Protein AF-A0A8X7U4G4-F1 (afdb_monomer_lite)

pLDDT: mean 79.28, std 16.41, range [31.61, 97.12]

Sequence (121 aa):
MAKFPLGICLMFMITTSTIYEVQGHFLLDHYMKKIPKISSEFEPFAFKGILSFIDHLEGLCPLKVEYKEFFTKLKDFMAFINSASGSSAEFHTQLKTKSEELFKAITKMGGTAGASVNSYE

Foldseek 3Di:
DDPPPVVVVVVVVVVVQVVVVVVVNDDVVVVVVLADPDPVVHLVSVLVVVLVVLVVVLVVDPPDPLSVQLSVLVNVLSVLVSPDDDDDPVSVVVNVVSVVSNVVSCVVVVPDPDPDPDDDD

Secondary structure (DSSP, 8-state):
-----HHHHHHHHHHHHHHHHHTTS--HHHHHHHS-SSHHHHHHHHHHHHHHHHHHHHHHS-S-HHHHHHHHHHHHHHHHHHH--S--HHHHHHHHHHHHHHHHHHHHTT-----------

Structure (mmCIF, N/CA/C/O backbone):
data_AF-A0A8X7U4G4-F1
#
_entry.id   AF-A0A8X7U4G4-F1
#
loop_
_atom_site.group_PDB
_atom_site.id
_atom_site.type_symbol
_atom_site.label_atom_id
_atom_site.label_alt_id
_atom_site.label_comp_id
_atom_site.label_asym_id
_atom_site.label_entity_id
_atom_site.label_seq_id
_atom_site.pdbx_PDB_ins_code
_atom_site.Cartn_x
_atom_site.Cartn_y
_atom_site.Cartn_z
_atom_site.occupancy
_atom_site.B_iso_or_equiv
_atom_site.auth_seq_id
_atom_site.auth_comp_id
_atom_site.auth_asym_id
_atom_site.auth_atom_id
_atom_site.pdbx_PDB_model_num
ATOM 1 N N . MET A 1 1 ? 45.049 8.776 -0.839 1.00 45.16 1 MET A N 1
ATOM 2 C CA . MET A 1 1 ? 43.681 8.251 -1.044 1.00 45.16 1 MET A CA 1
ATOM 3 C C . MET A 1 1 ? 43.696 7.376 -2.285 1.00 45.16 1 MET A C 1
ATOM 5 O O . MET A 1 1 ? 43.873 7.900 -3.379 1.00 45.16 1 MET A O 1
ATOM 9 N N . ALA A 1 2 ? 43.650 6.054 -2.110 1.00 53.94 2 ALA A N 1
ATOM 10 C CA . ALA A 1 2 ? 43.709 5.108 -3.217 1.00 53.94 2 ALA A CA 1
ATOM 11 C C . ALA A 1 2 ? 42.458 5.270 -4.090 1.00 53.94 2 ALA A C 1
ATOM 13 O O . ALA A 1 2 ? 41.346 4.962 -3.668 1.00 53.94 2 ALA A O 1
ATOM 14 N N . LYS A 1 3 ? 42.645 5.792 -5.303 1.00 59.19 3 LYS A N 1
ATOM 15 C CA . LYS A 1 3 ? 41.633 5.770 -6.357 1.00 59.19 3 LYS A CA 1
ATOM 16 C C . LYS A 1 3 ? 41.632 4.357 -6.924 1.00 59.19 3 LYS A C 1
ATOM 18 O O . LYS A 1 3 ? 42.232 4.119 -7.967 1.00 59.19 3 LYS A O 1
ATOM 23 N N . PHE A 1 4 ? 41.051 3.402 -6.200 1.00 64.81 4 PHE A N 1
ATOM 24 C CA . PHE A 1 4 ? 40.758 2.114 -6.815 1.00 64.81 4 PHE A CA 1
ATOM 25 C C . PHE A 1 4 ? 39.885 2.411 -8.036 1.00 64.81 4 PHE A C 1
ATOM 27 O O . PHE A 1 4 ? 38.855 3.077 -7.885 1.00 64.81 4 PHE A O 1
ATOM 34 N N . PRO A 1 5 ? 40.312 2.039 -9.254 1.00 74.88 5 PRO A N 1
ATOM 35 C CA . PRO A 1 5 ? 39.517 2.315 -10.431 1.00 74.88 5 PRO A CA 1
ATOM 36 C C . PRO A 1 5 ? 38.192 1.584 -10.242 1.00 74.88 5 PRO A C 1
ATOM 38 O O . PRO A 1 5 ? 38.177 0.380 -9.996 1.00 74.88 5 PRO A O 1
ATOM 41 N N . LEU A 1 6 ? 37.086 2.323 -10.334 1.00 72.62 6 LEU A N 1
ATOM 42 C CA . LEU A 1 6 ? 35.712 1.819 -10.233 1.00 72.62 6 LEU A CA 1
ATOM 43 C C . LEU A 1 6 ? 35.524 0.506 -11.017 1.00 72.62 6 LEU A C 1
ATOM 45 O O . LEU A 1 6 ? 34.835 -0.399 -10.558 1.00 72.62 6 LEU A O 1
ATOM 49 N N . GLY A 1 7 ? 36.229 0.370 -12.146 1.00 74.50 7 GLY A N 1
ATOM 50 C CA . GLY A 1 7 ? 36.288 -0.848 -12.949 1.00 74.50 7 GLY A CA 1
ATOM 51 C C . GLY A 1 7 ? 36.730 -2.108 -12.194 1.00 74.50 7 GLY A C 1
ATOM 52 O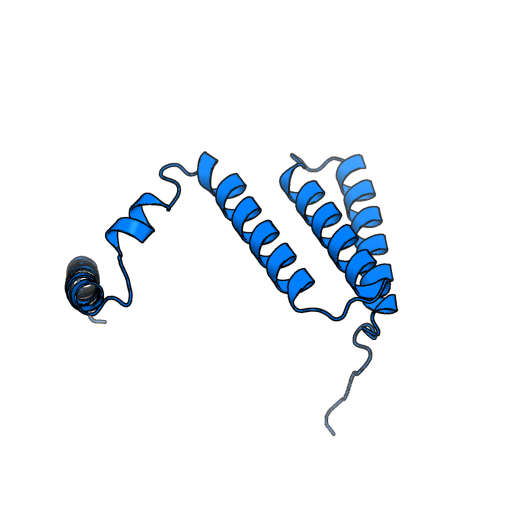 O . GLY A 1 7 ? 36.130 -3.151 -12.404 1.00 74.50 7 GLY A O 1
ATOM 53 N N . ILE A 1 8 ? 37.705 -2.045 -11.279 1.00 80.44 8 ILE A N 1
ATOM 54 C CA . ILE A 1 8 ? 38.130 -3.215 -10.484 1.00 80.44 8 ILE A CA 1
ATOM 55 C C . ILE A 1 8 ? 37.022 -3.644 -9.515 1.00 80.44 8 ILE A C 1
ATOM 57 O O . ILE A 1 8 ? 36.745 -4.835 -9.400 1.00 80.44 8 ILE A O 1
ATOM 61 N N . CYS A 1 9 ? 36.340 -2.690 -8.874 1.00 73.62 9 CYS A N 1
ATOM 62 C CA . CYS A 1 9 ? 35.187 -2.989 -8.020 1.00 73.62 9 CYS A CA 1
ATOM 63 C C . CYS A 1 9 ? 34.042 -3.633 -8.814 1.00 73.62 9 CYS A C 1
ATOM 65 O O . CYS A 1 9 ? 33.450 -4.610 -8.360 1.00 73.62 9 CYS A O 1
ATOM 67 N N . LEU A 1 10 ? 33.753 -3.116 -10.012 1.00 78.88 10 LEU A N 1
ATOM 68 C CA . LEU A 1 10 ? 32.710 -3.659 -10.885 1.00 78.88 10 LEU A CA 1
ATOM 69 C C . LEU A 1 10 ? 33.057 -5.070 -11.375 1.00 78.88 10 LEU A C 1
ATOM 71 O O . LEU A 1 10 ? 32.212 -5.957 -11.327 1.00 78.88 10 LEU A O 1
ATOM 75 N N . MET A 1 11 ? 34.309 -5.313 -11.768 1.00 79.62 11 MET A N 1
ATOM 76 C CA . MET A 1 11 ? 34.778 -6.644 -12.173 1.00 79.62 11 MET A CA 1
ATOM 77 C C . MET A 1 11 ? 34.717 -7.647 -11.017 1.00 79.62 11 MET A C 1
ATOM 79 O O . MET A 1 11 ? 34.326 -8.797 -11.220 1.00 79.62 11 MET A O 1
ATOM 83 N N . PHE A 1 12 ? 35.048 -7.212 -9.797 1.00 78.19 12 PHE A N 1
ATOM 84 C CA . PHE A 1 12 ? 34.930 -8.044 -8.603 1.00 78.19 12 PHE A CA 1
ATOM 85 C C . PHE A 1 12 ? 33.467 -8.402 -8.315 1.00 78.19 12 PHE A C 1
ATOM 87 O O . PHE A 1 12 ? 33.170 -9.574 -8.125 1.00 78.19 12 PHE A O 1
ATOM 94 N N . MET A 1 13 ? 32.547 -7.433 -8.386 1.00 76.50 13 MET A N 1
ATOM 95 C CA . MET A 1 13 ? 31.101 -7.660 -8.228 1.00 76.50 13 MET A CA 1
ATOM 96 C C . MET A 1 13 ? 30.525 -8.620 -9.278 1.00 76.50 13 MET A C 1
ATOM 98 O O . MET A 1 13 ? 29.721 -9.487 -8.943 1.00 76.50 13 MET A O 1
ATOM 102 N N . ILE A 1 14 ? 30.944 -8.505 -10.543 1.00 72.62 14 ILE A N 1
ATOM 103 C CA . ILE A 1 14 ? 30.506 -9.417 -11.612 1.00 72.62 14 ILE A CA 1
ATOM 104 C C . ILE A 1 14 ? 31.025 -10.835 -11.342 1.0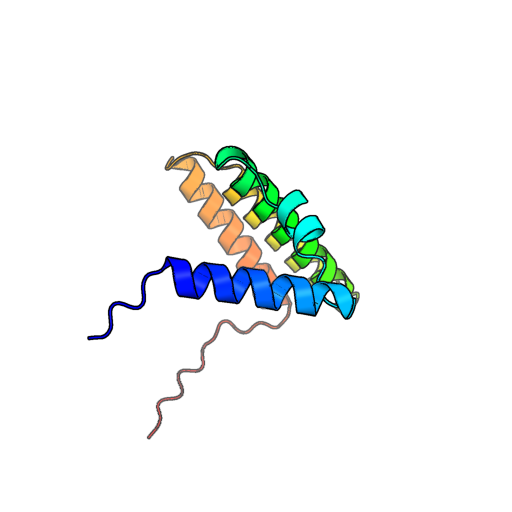0 72.62 14 ILE A C 1
ATOM 106 O O . ILE A 1 14 ? 30.264 -11.796 -11.421 1.00 72.62 14 ILE A O 1
ATOM 110 N N . THR A 1 15 ? 32.299 -10.965 -10.963 1.00 72.38 15 THR A N 1
ATOM 111 C CA . THR A 1 15 ? 32.933 -12.268 -10.705 1.00 72.38 15 THR A CA 1
ATOM 112 C C . THR A 1 15 ? 32.348 -12.960 -9.475 1.00 72.38 15 THR A C 1
ATOM 114 O O . THR A 1 15 ? 32.123 -14.165 -9.491 1.00 72.38 15 THR A O 1
ATOM 117 N N . THR A 1 16 ? 32.061 -12.227 -8.399 1.00 68.31 16 THR A N 1
ATOM 118 C CA . THR A 1 16 ? 31.421 -12.817 -7.215 1.00 68.31 16 THR A CA 1
ATOM 119 C C . THR A 1 16 ? 29.971 -13.211 -7.487 1.00 68.31 16 THR A C 1
ATOM 121 O O . THR A 1 16 ? 29.501 -14.195 -6.920 1.00 68.31 16 THR A O 1
ATOM 124 N N . SER A 1 17 ? 29.279 -12.508 -8.388 1.00 63.25 17 SER A N 1
ATOM 125 C CA . SER A 1 17 ? 27.900 -12.830 -8.766 1.00 63.25 17 SER A CA 1
ATOM 126 C C . SER A 1 17 ? 27.787 -14.133 -9.559 1.00 63.25 17 SER A C 1
ATOM 128 O O . SER A 1 17 ? 26.873 -14.911 -9.300 1.00 63.25 17 SER A O 1
ATOM 130 N N . THR A 1 18 ? 28.727 -14.422 -10.467 1.00 63.03 18 THR A N 1
ATOM 131 C CA . THR A 1 18 ? 28.728 -15.696 -11.213 1.00 63.03 18 THR A CA 1
ATOM 132 C C . THR A 1 18 ? 29.013 -16.893 -10.305 1.00 63.03 18 THR A C 1
ATOM 134 O O . THR A 1 18 ? 28.436 -17.960 -10.493 1.00 63.03 18 THR A O 1
ATOM 137 N N . ILE A 1 19 ? 29.849 -16.724 -9.275 1.00 61.53 19 ILE A N 1
ATOM 138 C CA . ILE A 1 19 ? 30.101 -17.759 -8.258 1.00 61.53 19 ILE A CA 1
ATOM 139 C C . ILE A 1 19 ? 28.843 -18.007 -7.407 1.00 61.53 19 ILE A C 1
ATOM 141 O O . ILE A 1 19 ? 28.519 -19.155 -7.105 1.00 61.53 19 ILE A O 1
ATOM 145 N N . TYR A 1 20 ? 28.098 -16.950 -7.067 1.00 58.03 20 TYR A N 1
ATOM 146 C CA . TYR A 1 20 ? 26.841 -17.043 -6.311 1.00 58.03 20 TYR A CA 1
ATOM 147 C C . TYR A 1 20 ? 25.710 -17.730 -7.098 1.00 58.03 20 TYR A C 1
ATOM 149 O O . TYR A 1 20 ? 24.841 -18.383 -6.513 1.00 58.03 20 TYR A O 1
ATOM 157 N N . GLU A 1 21 ? 25.738 -17.612 -8.427 1.00 56.78 21 GLU A N 1
ATOM 158 C CA . GLU A 1 21 ? 24.769 -18.225 -9.337 1.00 56.78 21 GLU A CA 1
ATOM 159 C C . GLU A 1 21 ? 24.911 -19.754 -9.391 1.00 56.78 21 GLU A C 1
ATOM 161 O O . GLU A 1 21 ? 23.916 -20.477 -9.322 1.00 56.78 21 GLU A O 1
ATOM 166 N N . VAL A 1 22 ? 26.148 -20.260 -9.396 1.00 60.59 22 VAL A N 1
ATOM 167 C CA . VAL A 1 22 ? 26.450 -21.706 -9.391 1.00 60.59 22 VAL A CA 1
ATOM 168 C C . VAL A 1 22 ? 26.021 -22.383 -8.078 1.00 60.59 22 VAL A C 1
ATOM 170 O O . VAL A 1 22 ? 25.739 -23.579 -8.058 1.00 60.59 22 VAL A O 1
ATOM 173 N N . GLN A 1 23 ? 25.908 -21.620 -6.986 1.00 58.28 23 GLN A N 1
ATOM 174 C CA . GLN A 1 23 ? 25.446 -22.096 -5.676 1.00 58.28 23 GLN A CA 1
ATOM 175 C C . GLN A 1 23 ? 23.914 -22.058 -5.499 1.00 58.28 23 GLN A C 1
ATOM 177 O O . GLN A 1 23 ? 23.413 -22.433 -4.440 1.00 58.28 23 GLN A O 1
ATOM 182 N N . GLY A 1 24 ? 23.157 -21.633 -6.520 1.00 58.69 24 GLY A N 1
ATOM 183 C CA . GLY A 1 24 ? 21.690 -21.700 -6.550 1.00 58.69 24 GLY A CA 1
ATOM 184 C C . GLY A 1 24 ? 20.958 -20.656 -5.700 1.00 58.69 24 GLY A C 1
ATOM 185 O O . GLY A 1 24 ? 19.730 -20.672 -5.645 1.00 58.69 24 GLY A O 1
ATOM 186 N N . HIS A 1 25 ? 21.676 -19.737 -5.048 1.00 60.50 25 HIS A N 1
ATOM 187 C CA . HIS A 1 25 ? 21.078 -18.785 -4.106 1.00 60.50 25 HIS A CA 1
ATOM 188 C C . HIS A 1 25 ? 20.762 -17.414 -4.736 1.00 60.50 25 HIS A C 1
ATOM 190 O O . HIS A 1 25 ? 19.937 -16.669 -4.205 1.00 60.50 25 HIS A O 1
ATOM 196 N N . PHE A 1 26 ? 21.377 -17.059 -5.872 1.00 62.69 26 PHE A N 1
ATOM 197 C CA . PHE A 1 26 ? 21.103 -15.789 -6.553 1.00 62.69 26 PHE A CA 1
ATOM 198 C C . PHE A 1 26 ? 21.333 -15.876 -8.067 1.00 62.69 26 PHE A C 1
ATOM 200 O O . PHE A 1 26 ? 22.462 -15.972 -8.532 1.00 62.69 26 PHE A O 1
ATOM 207 N N . LEU A 1 27 ? 20.250 -15.804 -8.842 1.00 71.06 27 LEU A N 1
ATOM 208 C CA . LEU A 1 27 ? 20.286 -15.752 -10.307 1.00 71.06 27 LEU A CA 1
ATOM 209 C C . LEU A 1 27 ? 20.346 -14.284 -10.748 1.00 71.06 27 LEU A C 1
ATOM 211 O O . LEU A 1 27 ? 19.306 -13.673 -11.009 1.00 71.06 27 LEU A O 1
ATOM 215 N N . LEU A 1 28 ? 21.550 -13.702 -10.790 1.00 68.38 28 LEU A N 1
ATOM 216 C CA . LEU A 1 28 ? 21.736 -12.284 -11.125 1.00 68.38 28 LEU A CA 1
ATOM 217 C C . LEU A 1 28 ? 21.108 -11.938 -12.484 1.00 68.38 28 LEU A C 1
ATOM 219 O O . LEU A 1 28 ? 20.431 -10.920 -12.592 1.00 68.38 28 LEU A O 1
ATOM 223 N N . ASP A 1 29 ? 21.261 -12.790 -13.500 1.00 70.12 29 ASP A N 1
ATOM 224 C CA . ASP A 1 29 ? 20.646 -12.574 -14.818 1.00 70.12 29 ASP A CA 1
ATOM 225 C C . ASP A 1 29 ? 19.109 -12.494 -14.735 1.00 70.12 29 ASP A C 1
ATOM 227 O O . ASP A 1 29 ? 18.479 -11.606 -15.315 1.00 70.12 29 ASP A O 1
ATOM 231 N N . HIS A 1 30 ? 18.492 -13.365 -13.931 1.00 69.31 30 HIS A N 1
ATOM 232 C CA . HIS A 1 30 ? 17.047 -13.345 -13.684 1.00 69.31 30 HIS A CA 1
ATOM 233 C C . HIS A 1 30 ? 16.603 -12.088 -12.932 1.00 69.31 30 HIS A C 1
ATOM 235 O O . HIS A 1 30 ? 15.533 -11.544 -13.207 1.00 69.31 30 HIS A O 1
ATOM 241 N N . TYR A 1 31 ? 17.425 -11.608 -11.999 1.00 67.56 31 TYR A N 1
ATOM 242 C CA . TYR A 1 31 ? 17.178 -10.364 -11.277 1.00 67.56 31 TYR A CA 1
ATOM 243 C C . TYR A 1 31 ? 17.271 -9.151 -12.214 1.00 67.56 31 TYR A C 1
ATOM 245 O O . TYR A 1 31 ? 16.347 -8.342 -12.270 1.00 67.56 31 TYR A O 1
ATOM 253 N N . MET A 1 32 ? 18.323 -9.075 -13.033 1.00 70.88 32 MET A N 1
ATOM 254 C CA . MET A 1 32 ? 18.546 -7.992 -13.998 1.00 70.88 32 MET A CA 1
ATOM 255 C C . MET A 1 32 ? 17.470 -7.943 -15.087 1.00 70.88 32 MET A C 1
ATOM 257 O O . MET A 1 32 ? 17.067 -6.861 -15.502 1.00 70.88 32 MET A O 1
ATOM 261 N N . LYS A 1 33 ? 16.935 -9.096 -15.509 1.00 74.69 33 LYS A N 1
ATOM 262 C CA . LYS A 1 33 ? 15.791 -9.164 -16.436 1.00 74.69 33 LYS A CA 1
ATOM 263 C C . LYS A 1 33 ? 14.497 -8.594 -15.858 1.00 74.69 33 LYS A C 1
ATOM 265 O O . LYS A 1 33 ? 13.631 -8.186 -16.628 1.00 74.69 33 LYS A O 1
ATOM 270 N N . LYS A 1 34 ? 14.346 -8.593 -14.531 1.00 72.75 34 LYS A N 1
ATOM 271 C CA . LYS A 1 34 ? 13.159 -8.075 -13.838 1.00 72.75 34 LYS A CA 1
ATOM 272 C C . LYS A 1 34 ? 13.267 -6.599 -13.467 1.00 72.75 34 LYS A C 1
ATOM 274 O O . LYS A 1 34 ? 12.250 -6.017 -13.101 1.00 72.75 34 LYS A O 1
ATOM 279 N N . ILE A 1 35 ? 14.459 -6.007 -13.544 1.00 77.06 35 ILE A N 1
ATOM 280 C CA . ILE A 1 35 ? 14.655 -4.587 -13.257 1.00 77.06 35 ILE A CA 1
ATOM 281 C C . ILE A 1 35 ? 14.135 -3.751 -14.442 1.00 77.06 35 ILE A C 1
ATOM 283 O O . ILE A 1 35 ? 14.454 -4.065 -15.593 1.00 77.06 35 ILE A O 1
ATOM 287 N N . PRO A 1 36 ? 13.353 -2.687 -14.178 1.00 80.50 36 PRO A N 1
ATOM 288 C CA . PRO A 1 36 ? 12.934 -1.711 -15.182 1.00 80.50 36 PRO A CA 1
ATOM 289 C C . PRO A 1 36 ? 14.106 -1.201 -16.019 1.00 80.50 36 PRO A C 1
ATOM 291 O O . PRO A 1 36 ? 15.137 -0.803 -15.475 1.00 80.50 36 PRO A O 1
ATOM 294 N N . LYS A 1 37 ? 13.956 -1.201 -17.347 1.00 81.56 37 LYS A N 1
ATOM 295 C CA . LYS A 1 37 ? 15.048 -0.809 -18.258 1.00 81.56 37 LYS A CA 1
ATOM 296 C C . LYS A 1 37 ? 15.113 0.696 -18.480 1.00 81.56 37 LYS A C 1
ATOM 298 O O . LYS A 1 37 ? 16.161 1.213 -18.860 1.00 81.56 37 LYS A O 1
ATOM 303 N N . ILE A 1 38 ? 14.000 1.386 -18.250 1.00 83.06 38 ILE A N 1
ATOM 304 C CA . ILE A 1 38 ? 13.867 2.835 -18.398 1.00 83.06 38 ILE A CA 1
ATOM 305 C C . ILE A 1 38 ? 13.270 3.448 -17.130 1.00 83.06 38 ILE A C 1
ATOM 307 O O . ILE A 1 38 ? 12.508 2.809 -16.406 1.00 83.06 38 ILE A O 1
ATOM 311 N N . SER A 1 39 ? 13.612 4.708 -16.857 1.00 78.19 39 SER A N 1
ATOM 312 C CA . SER A 1 39 ? 13.213 5.405 -15.627 1.00 78.19 39 SER A CA 1
ATOM 313 C C . SER A 1 39 ? 11.697 5.534 -15.463 1.00 78.19 39 SER A C 1
ATOM 315 O O . SER A 1 39 ? 11.203 5.452 -14.343 1.00 78.19 39 SER A O 1
ATOM 317 N N . SER A 1 40 ? 10.945 5.667 -16.557 1.00 82.00 40 SER A N 1
ATOM 318 C CA . SER A 1 40 ? 9.478 5.746 -16.527 1.00 82.00 40 SER A CA 1
ATOM 319 C C . SER A 1 40 ? 8.796 4.439 -16.107 1.00 82.00 40 SER A C 1
ATOM 321 O O . SER A 1 40 ? 7.661 4.462 -15.647 1.00 82.00 40 SER A O 1
ATOM 323 N N . GLU A 1 41 ? 9.474 3.297 -16.237 1.00 84.69 41 GLU A N 1
ATOM 324 C CA . GLU A 1 41 ? 8.977 1.995 -15.771 1.00 84.69 41 GLU A CA 1
ATOM 325 C C . GLU A 1 41 ? 9.289 1.752 -14.287 1.00 84.69 41 GLU A C 1
ATOM 327 O O . GLU A 1 41 ? 8.751 0.822 -13.683 1.00 84.69 41 GLU A O 1
ATOM 332 N N . PHE A 1 42 ? 10.161 2.568 -13.686 1.00 85.94 42 PHE A N 1
ATOM 333 C CA . PHE A 1 42 ? 10.622 2.350 -12.320 1.00 85.94 42 PHE A CA 1
ATOM 334 C C . PHE A 1 42 ? 9.526 2.595 -11.284 1.00 85.94 42 PHE A C 1
ATOM 336 O O . PHE A 1 42 ? 9.310 1.755 -10.415 1.00 85.94 42 PHE A O 1
ATOM 343 N N . GLU A 1 43 ? 8.815 3.714 -11.392 1.00 85.56 43 GLU A N 1
ATOM 344 C CA . GLU A 1 43 ? 7.726 4.073 -10.482 1.00 85.56 43 GLU A CA 1
ATOM 345 C C . GLU A 1 43 ? 6.608 3.011 -10.431 1.00 85.56 43 GLU A C 1
ATOM 347 O O . GLU A 1 43 ? 6.348 2.490 -9.342 1.00 85.56 43 GLU A O 1
ATOM 352 N N . PRO A 1 44 ? 6.015 2.560 -11.559 1.00 88.12 44 PRO A N 1
ATOM 353 C CA . PRO A 1 44 ? 4.999 1.507 -11.520 1.00 88.12 44 PRO A CA 1
ATOM 354 C C . PRO A 1 44 ? 5.548 0.157 -11.030 1.00 88.12 44 PRO A C 1
ATOM 356 O O . PRO A 1 44 ? 4.829 -0.597 -10.368 1.00 88.12 44 PRO A O 1
ATOM 359 N N . PHE A 1 45 ? 6.818 -0.160 -11.309 1.00 88.00 45 PHE A N 1
ATOM 360 C CA . PHE A 1 45 ? 7.470 -1.358 -10.776 1.00 88.00 45 PHE A CA 1
ATOM 361 C C . PHE A 1 45 ? 7.620 -1.299 -9.251 1.00 88.00 45 PHE A C 1
ATOM 363 O O . PHE A 1 45 ? 7.238 -2.245 -8.556 1.00 88.00 45 PHE A O 1
ATOM 370 N N . ALA A 1 46 ? 8.136 -0.187 -8.725 1.00 89.25 46 ALA A N 1
ATOM 371 C CA . ALA A 1 46 ? 8.315 0.025 -7.296 1.00 89.25 46 ALA A CA 1
ATOM 372 C C . ALA A 1 46 ? 6.966 0.004 -6.569 1.00 89.25 46 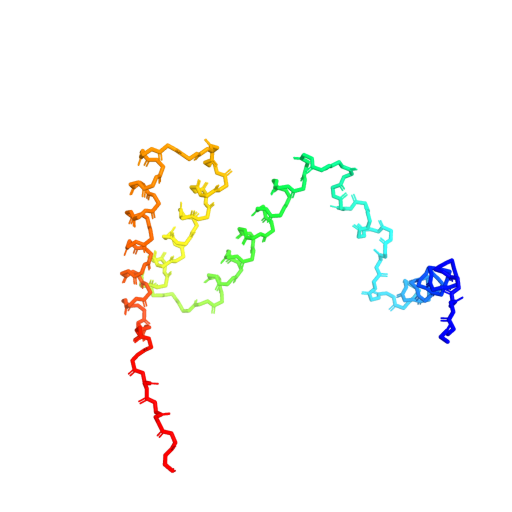ALA A C 1
ATOM 374 O O . ALA A 1 46 ? 6.823 -0.688 -5.560 1.00 89.25 46 ALA A O 1
ATOM 375 N N . PHE A 1 47 ? 5.952 0.672 -7.124 1.00 90.94 47 PHE A N 1
ATOM 376 C CA . PHE A 1 47 ? 4.602 0.683 -6.571 1.00 90.94 47 PHE A CA 1
ATOM 377 C C . PHE A 1 47 ? 3.989 -0.720 -6.497 1.00 90.94 47 PHE A C 1
ATOM 379 O O . PHE A 1 47 ? 3.459 -1.113 -5.457 1.00 90.94 47 PHE A O 1
ATOM 386 N N . LYS A 1 48 ? 4.136 -1.533 -7.553 1.00 91.69 48 LYS A N 1
ATOM 387 C CA . LYS A 1 48 ? 3.706 -2.940 -7.539 1.00 91.69 48 LYS A CA 1
ATOM 388 C C . LYS A 1 48 ? 4.410 -3.748 -6.444 1.00 91.69 48 LYS A C 1
ATOM 390 O O . LYS A 1 48 ? 3.773 -4.575 -5.788 1.00 91.69 48 LYS A O 1
ATOM 395 N N . GLY A 1 49 ? 5.709 -3.517 -6.250 1.00 91.00 49 GLY A N 1
ATOM 396 C CA . GLY A 1 49 ? 6.487 -4.134 -5.175 1.00 91.00 49 GLY A CA 1
ATOM 397 C C . GLY A 1 49 ? 5.969 -3.749 -3.788 1.00 91.00 49 GLY A C 1
ATOM 398 O O . GLY A 1 49 ? 5.742 -4.627 -2.960 1.00 91.00 49 GLY A O 1
ATOM 399 N N . ILE A 1 50 ? 5.708 -2.457 -3.565 1.00 92.75 50 ILE A N 1
ATOM 400 C CA . ILE A 1 50 ? 5.141 -1.932 -2.315 1.00 92.75 50 ILE A CA 1
ATOM 401 C C . ILE A 1 50 ? 3.775 -2.565 -2.033 1.00 92.75 50 ILE A C 1
ATOM 403 O O . ILE A 1 50 ? 3.565 -3.071 -0.935 1.00 92.75 50 ILE A O 1
ATOM 407 N N . LEU A 1 51 ? 2.864 -2.605 -3.012 1.00 95.06 51 LEU A N 1
ATOM 408 C CA . LEU A 1 51 ? 1.552 -3.234 -2.827 1.00 95.06 51 LEU A CA 1
ATOM 409 C C . LEU A 1 51 ? 1.665 -4.725 -2.496 1.00 95.06 51 LEU A C 1
ATOM 411 O O . LEU A 1 51 ? 1.037 -5.179 -1.545 1.00 95.06 51 LEU A O 1
ATOM 415 N N . SER A 1 52 ? 2.523 -5.462 -3.208 1.00 94.38 52 SER A N 1
ATOM 416 C CA . SER A 1 52 ? 2.740 -6.895 -2.947 1.00 94.38 52 SER A CA 1
ATOM 417 C C . SER A 1 52 ? 3.304 -7.141 -1.544 1.00 94.38 52 SER A C 1
ATOM 419 O O . SER A 1 52 ? 2.938 -8.107 -0.879 1.00 94.38 52 SER A O 1
ATOM 421 N N . PHE A 1 53 ? 4.194 -6.262 -1.078 1.00 94.62 53 PHE A N 1
ATOM 422 C CA . PHE A 1 53 ? 4.720 -6.308 0.282 1.00 94.62 53 PHE A CA 1
ATOM 423 C C . PHE A 1 53 ? 3.623 -6.044 1.320 1.00 94.62 53 PHE A C 1
ATOM 425 O O . PHE A 1 53 ? 3.525 -6.776 2.300 1.00 94.62 53 PHE A O 1
ATOM 432 N N . ILE A 1 54 ? 2.765 -5.048 1.084 1.00 95.56 54 ILE A N 1
ATOM 433 C CA . ILE A 1 54 ? 1.627 -4.741 1.957 1.00 95.56 54 ILE A CA 1
ATOM 434 C C . ILE A 1 54 ? 0.638 -5.918 2.006 1.00 95.56 54 ILE A C 1
ATOM 436 O O . ILE A 1 54 ? 0.204 -6.284 3.094 1.00 95.56 54 ILE A O 1
ATOM 440 N N . ASP A 1 55 ? 0.321 -6.545 0.868 1.00 94.75 55 ASP A N 1
ATOM 441 C CA . ASP A 1 55 ? -0.531 -7.744 0.804 1.00 94.75 55 ASP A CA 1
ATOM 442 C C . ASP A 1 55 ? 0.068 -8.909 1.604 1.00 94.75 55 ASP A C 1
ATOM 444 O O . ASP A 1 55 ? -0.638 -9.610 2.330 1.00 94.75 55 ASP A O 1
ATOM 448 N N . HIS A 1 56 ? 1.385 -9.108 1.498 1.00 94.69 56 HIS A N 1
ATOM 449 C CA . HIS A 1 56 ? 2.077 -10.141 2.259 1.00 94.69 56 HIS A CA 1
ATOM 450 C C . HIS A 1 56 ? 2.031 -9.861 3.765 1.00 94.69 56 HIS A C 1
ATOM 452 O O . HIS A 1 56 ? 1.732 -10.766 4.540 1.00 94.69 56 HIS A O 1
ATOM 458 N N . LEU A 1 57 ? 2.273 -8.613 4.182 1.00 93.38 57 LEU A N 1
ATOM 459 C CA . LEU A 1 57 ? 2.146 -8.205 5.582 1.00 93.38 57 LEU A CA 1
ATOM 460 C C . LEU A 1 57 ? 0.726 -8.419 6.111 1.00 93.38 57 LEU A C 1
ATOM 462 O O . LEU A 1 57 ? 0.569 -8.939 7.213 1.00 93.38 57 LEU A O 1
ATOM 466 N N . GLU A 1 58 ? -0.298 -8.074 5.328 1.00 93.50 58 GLU A N 1
ATOM 467 C CA . GLU A 1 58 ? -1.697 -8.301 5.699 1.00 93.50 58 GLU A CA 1
ATOM 468 C C . GLU A 1 58 ? -1.982 -9.789 5.928 1.00 93.50 58 GLU A C 1
ATOM 470 O O . GLU A 1 58 ? -2.612 -10.145 6.923 1.00 93.50 58 GLU A O 1
ATOM 475 N N . GLY A 1 59 ? -1.456 -10.664 5.066 1.00 91.94 59 GLY A N 1
ATOM 476 C CA . GLY A 1 59 ? -1.598 -12.115 5.203 1.00 91.94 59 GLY A CA 1
ATOM 477 C C . GLY A 1 59 ? -0.903 -12.716 6.432 1.00 91.94 59 GLY A C 1
ATOM 478 O O . GLY A 1 59 ? -1.278 -13.804 6.866 1.00 91.94 59 GLY A O 1
ATOM 479 N N . LEU A 1 60 ? 0.087 -12.026 7.005 1.00 92.88 60 LEU A N 1
ATOM 480 C CA . LEU A 1 60 ? 0.772 -12.439 8.236 1.00 92.88 60 LEU A CA 1
ATOM 481 C C . LEU A 1 60 ? 0.074 -11.933 9.506 1.00 92.88 60 LEU A C 1
ATOM 483 O O . LEU A 1 60 ? 0.387 -12.394 10.607 1.00 92.88 60 LEU A O 1
ATOM 487 N N . CYS A 1 61 ? -0.849 -10.979 9.384 1.00 89.19 61 CYS A N 1
ATOM 488 C CA . CYS A 1 61 ? -1.552 -10.418 10.526 1.00 89.19 61 CYS A CA 1
ATOM 489 C C . CYS A 1 61 ? -2.732 -11.298 10.975 1.00 89.19 61 CYS A C 1
ATOM 491 O O . CYS A 1 61 ? -3.336 -12.018 10.178 1.00 89.19 61 CYS A O 1
ATOM 493 N N . PRO A 1 62 ? -3.117 -11.228 12.264 1.00 88.69 62 PRO A N 1
ATOM 494 C CA . PRO A 1 62 ? -4.339 -11.861 12.739 1.00 88.69 62 PRO A CA 1
ATOM 495 C C . PRO A 1 62 ? -5.570 -11.381 11.958 1.00 88.69 62 PRO A C 1
ATOM 497 O O . PRO A 1 62 ? -5.692 -10.193 11.658 1.00 88.69 62 PRO A O 1
ATOM 500 N N . LEU A 1 63 ? -6.526 -12.285 11.721 1.00 86.00 63 LEU A N 1
ATOM 501 C CA . LEU A 1 63 ? -7.840 -11.996 11.128 1.00 86.00 63 LEU A CA 1
ATOM 502 C C . LEU A 1 63 ? -8.715 -11.165 12.086 1.00 86.00 63 LEU A C 1
ATOM 504 O O . LEU A 1 63 ? -9.698 -11.650 12.644 1.00 86.00 63 LEU A O 1
ATOM 508 N N . LYS A 1 64 ? -8.341 -9.900 12.294 1.00 90.19 64 LYS A N 1
ATOM 509 C CA . LYS A 1 64 ? -9.138 -8.905 13.016 1.00 90.19 64 LYS A CA 1
ATOM 510 C C . LYS A 1 64 ? -9.536 -7.761 12.092 1.00 90.19 64 LYS A C 1
ATOM 512 O O . LYS A 1 64 ? -8.828 -7.430 11.139 1.00 90.19 64 LYS A O 1
ATOM 517 N N . VAL A 1 65 ? -10.679 -7.154 12.391 1.00 91.06 65 VAL A N 1
ATOM 518 C CA . VAL A 1 65 ? -11.266 -6.084 11.574 1.00 91.06 65 VAL A CA 1
ATOM 519 C C . VAL A 1 65 ? -10.352 -4.857 11.536 1.00 91.06 65 VAL A C 1
ATOM 521 O O . VAL A 1 65 ? -10.237 -4.221 10.495 1.00 91.06 65 VAL A O 1
ATOM 524 N N . GLU A 1 66 ? -9.640 -4.576 12.626 1.00 91.50 66 GLU A N 1
ATOM 525 C CA . GLU A 1 66 ? -8.738 -3.432 12.765 1.00 91.50 66 GLU A CA 1
ATOM 526 C C . GLU A 1 66 ? -7.526 -3.538 11.830 1.00 91.50 66 GLU A C 1
ATOM 528 O O . GLU A 1 66 ? -7.164 -2.552 11.188 1.00 91.50 66 GLU A O 1
ATOM 533 N N . TYR A 1 67 ? -6.935 -4.734 11.693 1.00 91.56 67 TYR A N 1
ATOM 534 C CA . TYR A 1 67 ? -5.837 -4.965 10.746 1.00 91.56 67 TYR A CA 1
ATOM 535 C C . TYR A 1 67 ? -6.313 -4.775 9.308 1.00 91.56 67 TYR A C 1
ATOM 537 O O . TYR A 1 67 ? -5.678 -4.058 8.537 1.00 91.56 67 TYR A O 1
ATOM 545 N N . LYS A 1 68 ? -7.473 -5.342 8.958 1.00 92.88 68 LYS A N 1
ATOM 546 C CA . LYS A 1 68 ? -8.058 -5.178 7.623 1.00 92.88 68 LYS A CA 1
ATOM 547 C C . LYS A 1 68 ? -8.358 -3.709 7.304 1.00 92.88 68 LYS A C 1
ATOM 549 O O . LYS A 1 68 ? -8.077 -3.247 6.198 1.00 92.88 68 LYS A O 1
ATOM 554 N N . GLU A 1 69 ? -8.910 -2.965 8.264 1.00 94.69 69 GLU A N 1
ATOM 555 C CA . GLU A 1 69 ? -9.179 -1.529 8.124 1.00 94.69 69 GLU A CA 1
ATOM 556 C C . GLU A 1 69 ? -7.875 -0.748 7.892 1.00 94.69 69 GLU A C 1
ATOM 558 O O . GLU A 1 69 ? -7.798 0.049 6.957 1.00 94.69 69 GLU A O 1
ATOM 563 N N . PHE A 1 70 ? -6.825 -1.029 8.668 1.00 95.62 70 PHE A N 1
ATOM 564 C CA . PHE A 1 70 ? -5.506 -0.423 8.482 1.00 95.62 70 PHE A CA 1
ATOM 565 C C . PHE A 1 70 ? -4.908 -0.702 7.103 1.00 95.62 70 PHE A C 1
ATOM 567 O O . PHE A 1 70 ? -4.532 0.242 6.408 1.00 95.62 70 PHE A O 1
ATOM 574 N N . PHE A 1 71 ? -4.833 -1.967 6.684 1.00 95.88 71 PHE A N 1
ATOM 575 C CA . PHE A 1 71 ? -4.229 -2.324 5.400 1.00 95.88 71 PHE A CA 1
ATOM 576 C C . PHE A 1 71 ? -5.005 -1.738 4.221 1.00 95.88 71 PHE A C 1
ATOM 578 O O . PHE A 1 71 ? -4.393 -1.269 3.262 1.00 95.88 71 PHE A O 1
ATOM 585 N N . THR A 1 72 ? -6.335 -1.662 4.325 1.00 96.12 72 THR A N 1
ATOM 586 C CA . THR A 1 72 ? -7.173 -0.965 3.339 1.00 96.12 72 THR A CA 1
ATOM 587 C C . THR A 1 72 ? -6.789 0.515 3.248 1.00 96.12 72 THR A C 1
ATOM 589 O O . THR A 1 72 ? -6.465 1.003 2.167 1.00 96.12 72 THR A O 1
ATOM 592 N N . LYS A 1 73 ? -6.727 1.226 4.384 1.00 97.12 73 LYS A N 1
ATOM 593 C CA . LYS A 1 73 ? -6.359 2.653 4.409 1.00 97.12 73 LYS A CA 1
ATOM 594 C C . LYS A 1 73 ? -4.923 2.915 3.959 1.00 97.12 73 LYS A C 1
ATOM 596 O O . LYS A 1 73 ? -4.668 3.926 3.307 1.00 97.12 73 LYS A O 1
ATOM 601 N N . LEU A 1 74 ? -3.991 2.010 4.254 1.00 96.31 74 LEU A N 1
ATOM 602 C CA . LEU A 1 74 ? -2.601 2.115 3.814 1.00 96.31 74 LEU A CA 1
ATOM 603 C C . LEU A 1 74 ? -2.488 1.980 2.290 1.00 96.31 74 LEU A C 1
ATOM 605 O O . LEU A 1 74 ? -1.816 2.793 1.655 1.00 96.31 74 LEU A O 1
ATOM 609 N N . LYS A 1 75 ? -3.174 0.995 1.694 1.00 95.75 75 LYS A N 1
ATOM 610 C CA . LYS A 1 75 ? -3.222 0.816 0.233 1.00 95.75 75 LYS A CA 1
ATOM 611 C C . LYS A 1 75 ? -3.862 2.022 -0.452 1.00 95.75 75 LYS A C 1
ATOM 613 O O . LYS A 1 75 ? -3.298 2.528 -1.419 1.00 95.75 75 LYS A O 1
ATOM 618 N N . ASP A 1 76 ? -4.968 2.536 0.087 1.00 94.81 76 ASP A N 1
ATOM 619 C CA . ASP A 1 76 ? -5.656 3.723 -0.441 1.00 94.81 76 ASP A CA 1
ATOM 620 C C . ASP A 1 76 ? -4.788 4.991 -0.392 1.00 94.81 76 ASP A C 1
ATOM 622 O O . ASP A 1 76 ? -4.872 5.844 -1.283 1.00 94.81 76 ASP A O 1
ATOM 626 N N . PHE A 1 77 ? -3.971 5.139 0.654 1.00 94.81 77 PHE A N 1
ATOM 627 C CA . PHE A 1 77 ? -3.022 6.241 0.799 1.00 94.81 77 PHE A CA 1
ATOM 628 C C . PHE A 1 77 ? -1.867 6.125 -0.205 1.00 94.81 77 PHE A C 1
ATOM 630 O O . PHE A 1 77 ? -1.562 7.092 -0.903 1.00 94.81 77 PHE A O 1
ATOM 637 N N . MET A 1 78 ? -1.271 4.936 -0.336 1.00 93.00 78 MET A N 1
ATOM 638 C CA . MET A 1 78 ? -0.194 4.679 -1.299 1.00 93.00 78 MET A CA 1
ATOM 639 C C . MET A 1 78 ? -0.668 4.861 -2.744 1.00 93.00 78 MET A C 1
ATOM 641 O O . MET A 1 78 ? 0.021 5.494 -3.541 1.00 93.00 78 MET A O 1
ATOM 645 N N . ALA A 1 79 ? -1.859 4.355 -3.079 1.00 92.00 79 ALA A N 1
ATOM 646 C CA . ALA A 1 79 ? -2.455 4.526 -4.400 1.00 92.00 79 ALA A CA 1
ATOM 647 C C . ALA A 1 79 ? -2.695 6.001 -4.729 1.00 92.00 79 ALA A C 1
ATOM 649 O O . ALA A 1 79 ? -2.400 6.432 -5.840 1.00 92.00 79 ALA A O 1
ATOM 650 N N . PHE A 1 80 ? -3.161 6.788 -3.754 1.00 91.88 80 PHE A N 1
ATOM 651 C CA . PHE A 1 80 ? -3.325 8.226 -3.929 1.00 91.88 80 PHE A CA 1
ATOM 652 C C . PHE A 1 80 ? -1.998 8.919 -4.242 1.00 91.88 80 PHE A C 1
ATOM 654 O O . PHE A 1 80 ? -1.929 9.619 -5.248 1.00 91.88 80 PHE A O 1
ATOM 661 N N . ILE A 1 81 ? -0.945 8.671 -3.452 1.00 88.75 81 ILE A N 1
ATOM 662 C CA . ILE A 1 81 ? 0.386 9.255 -3.688 1.00 88.75 81 ILE A CA 1
ATOM 663 C C . ILE A 1 81 ? 0.914 8.878 -5.075 1.00 88.75 81 ILE A C 1
ATOM 665 O O . ILE A 1 81 ? 1.394 9.749 -5.789 1.00 88.75 81 ILE A O 1
ATOM 669 N N . ASN A 1 82 ? 0.782 7.612 -5.475 1.00 87.69 82 ASN A N 1
ATOM 670 C CA . ASN A 1 82 ? 1.261 7.131 -6.772 1.00 87.69 82 ASN A CA 1
ATOM 671 C C . ASN A 1 82 ? 0.442 7.667 -7.962 1.00 87.69 82 ASN A C 1
ATOM 673 O O . ASN A 1 82 ? 0.942 7.763 -9.076 1.00 87.69 82 ASN A O 1
ATOM 677 N N . SER A 1 83 ? -0.840 7.976 -7.755 1.00 83.12 83 SER A N 1
ATOM 678 C CA . SER A 1 83 ? -1.713 8.545 -8.794 1.00 83.12 83 SER A CA 1
ATOM 679 C C . SER A 1 83 ? -1.622 10.067 -8.901 1.00 83.12 83 SER A C 1
ATOM 681 O O . SER A 1 83 ? -2.048 10.651 -9.897 1.00 83.12 83 SER A O 1
ATOM 683 N N . ALA A 1 84 ? -1.120 10.722 -7.858 1.00 75.06 84 ALA A N 1
ATOM 684 C CA . ALA A 1 84 ? -1.168 12.160 -7.755 1.00 75.06 84 ALA A CA 1
ATOM 685 C C . ALA A 1 84 ? 0.006 12.811 -8.481 1.00 75.06 84 ALA A C 1
ATOM 687 O O . ALA A 1 84 ? 1.150 12.776 -8.037 1.00 75.06 84 ALA A O 1
ATOM 688 N N . SER A 1 85 ? -0.305 13.494 -9.577 1.00 64.75 85 SER A N 1
ATOM 689 C CA . SER A 1 85 ? 0.630 14.380 -10.257 1.00 64.75 85 SER A CA 1
ATOM 690 C C . SER A 1 85 ? 0.366 15.836 -9.856 1.00 64.75 85 SER A C 1
ATOM 692 O O . SER A 1 85 ? -0.639 16.421 -10.261 1.00 64.75 85 SER A O 1
ATOM 694 N N . GLY A 1 86 ? 1.289 16.445 -9.107 1.00 66.00 86 GLY A N 1
ATOM 695 C CA . GLY A 1 86 ? 1.349 17.899 -8.906 1.00 66.00 86 GLY A CA 1
ATOM 696 C C . GLY A 1 86 ? 0.935 18.419 -7.523 1.00 66.00 86 GLY A C 1
ATOM 697 O O . GLY A 1 86 ? 0.357 17.721 -6.700 1.00 66.00 86 GLY A O 1
ATOM 698 N N . SER A 1 87 ? 1.253 19.693 -7.270 1.00 72.06 87 SER A N 1
ATOM 699 C CA . SER A 1 87 ? 1.003 20.393 -6.000 1.00 72.06 87 SER A CA 1
ATOM 700 C C . SER A 1 87 ? -0.239 21.289 -6.097 1.00 72.06 87 SER A C 1
ATOM 702 O O . SER A 1 87 ? -0.133 22.516 -6.046 1.00 72.06 87 SER A O 1
ATOM 704 N N . SER A 1 88 ? -1.420 20.694 -6.274 1.00 84.31 88 SER A N 1
ATOM 705 C CA . SER A 1 88 ? -2.688 21.436 -6.238 1.00 84.31 88 SER A CA 1
ATOM 706 C C . SER A 1 88 ? -3.215 21.571 -4.803 1.00 84.31 88 SER A C 1
ATOM 708 O O . SER A 1 88 ? -2.903 20.762 -3.929 1.00 84.31 88 SER A O 1
ATOM 710 N N . ALA A 1 89 ? -4.035 22.593 -4.538 1.00 86.19 89 ALA A 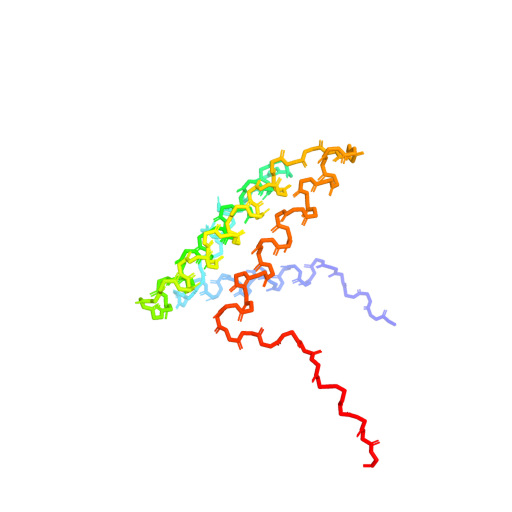N 1
ATOM 711 C CA . ALA A 1 89 ? -4.698 22.740 -3.237 1.00 86.19 89 ALA A CA 1
ATOM 712 C C . 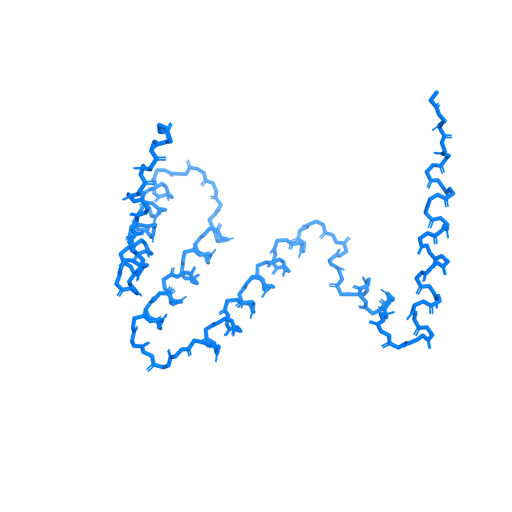ALA A 1 89 ? -5.570 21.515 -2.903 1.00 86.19 89 ALA A C 1
ATOM 714 O O . ALA A 1 89 ? -5.577 21.046 -1.769 1.00 86.19 89 ALA A O 1
ATOM 715 N N . GLU A 1 90 ? -6.234 20.952 -3.916 1.00 88.38 90 GLU A N 1
ATOM 716 C CA . GLU A 1 90 ? -7.024 19.728 -3.797 1.00 88.38 90 GLU A CA 1
ATOM 717 C C . GLU A 1 90 ? -6.164 18.517 -3.417 1.00 88.38 90 GLU A C 1
ATOM 719 O O . GLU A 1 90 ? -6.554 17.745 -2.542 1.00 88.38 90 GLU A O 1
ATOM 724 N N . PHE A 1 91 ? -4.969 18.384 -4.005 1.00 89.50 91 PHE A N 1
ATOM 725 C CA . PHE A 1 91 ? -4.017 17.343 -3.624 1.00 89.50 91 PHE A CA 1
ATOM 726 C C . PHE A 1 91 ? -3.648 17.445 -2.141 1.00 89.50 91 PHE A C 1
ATOM 728 O O . PHE A 1 91 ? -3.719 16.445 -1.432 1.00 89.50 91 PHE A O 1
ATOM 735 N N . HIS A 1 92 ? -3.330 18.644 -1.640 1.00 89.12 92 HIS A N 1
ATOM 736 C CA . HIS A 1 92 ? -3.007 18.851 -0.221 1.00 89.12 92 HIS A CA 1
ATOM 737 C C . HIS A 1 92 ? -4.183 18.523 0.705 1.00 89.12 92 HIS A C 1
ATOM 739 O O . HIS A 1 92 ? -3.990 17.895 1.748 1.00 89.12 92 HIS A O 1
ATOM 745 N N . THR A 1 93 ? -5.408 18.894 0.323 1.00 91.62 93 THR A N 1
ATOM 746 C CA . THR A 1 93 ? -6.616 18.533 1.077 1.00 91.62 93 THR A CA 1
ATOM 747 C C . THR A 1 93 ? -6.819 17.019 1.112 1.00 91.62 93 THR A C 1
ATOM 749 O O . THR A 1 93 ? -6.986 16.459 2.194 1.00 91.62 93 THR A O 1
ATOM 752 N N . GLN A 1 94 ? -6.752 16.340 -0.036 1.00 92.62 94 GLN A N 1
ATOM 753 C CA . GLN A 1 94 ? -6.926 14.888 -0.106 1.00 92.62 94 GLN A CA 1
ATOM 754 C C . GLN A 1 94 ? -5.799 14.128 0.608 1.00 92.62 94 GLN A C 1
ATOM 756 O O . GLN A 1 94 ? -6.071 13.145 1.300 1.00 92.62 94 GLN A O 1
ATOM 761 N N . LEU A 1 95 ? -4.552 14.604 0.504 1.00 93.19 95 LEU A N 1
ATOM 762 C CA . LEU A 1 95 ? -3.401 14.060 1.224 1.00 93.19 95 LEU A CA 1
ATOM 763 C C . LEU A 1 95 ? -3.638 14.118 2.732 1.00 93.19 95 LEU A C 1
ATOM 765 O O . LEU A 1 95 ? -3.485 13.108 3.421 1.00 93.19 95 LEU A O 1
ATOM 769 N N . LYS A 1 96 ? -4.065 15.285 3.233 1.00 94.06 96 LYS A N 1
ATOM 770 C CA . LYS A 1 96 ? -4.405 15.475 4.642 1.00 94.06 96 LYS A CA 1
ATOM 771 C C . LYS A 1 96 ? -5.509 14.510 5.068 1.00 94.06 96 LYS A C 1
ATOM 773 O O . LYS A 1 96 ? -5.298 13.744 6.004 1.00 94.06 96 LYS A O 1
ATOM 778 N N . THR A 1 97 ? -6.631 14.471 4.352 1.00 95.56 97 THR A N 1
ATOM 779 C CA . THR A 1 97 ? -7.757 13.580 4.674 1.00 95.56 97 THR A CA 1
ATOM 780 C C . THR A 1 97 ? -7.331 12.112 4.732 1.00 95.56 97 THR A C 1
ATOM 782 O O . THR A 1 97 ? -7.571 11.444 5.735 1.00 95.56 97 THR A O 1
ATOM 785 N N . LYS A 1 98 ? -6.637 11.608 3.705 1.00 95.12 98 LYS A N 1
ATOM 786 C CA . LYS A 1 98 ? -6.188 10.208 3.668 1.00 95.12 98 LYS A CA 1
ATOM 787 C C . LYS A 1 98 ? -5.164 9.895 4.763 1.00 95.12 98 LYS A C 1
ATOM 789 O O . LYS A 1 98 ? -5.212 8.811 5.340 1.00 95.12 98 LYS A O 1
ATOM 794 N N . SER A 1 99 ? -4.278 10.840 5.089 1.00 94.50 99 SER A N 1
ATOM 795 C CA . SER A 1 99 ? -3.323 10.689 6.194 1.00 94.50 99 SER A CA 1
ATOM 796 C C . SER A 1 99 ? -4.020 10.594 7.558 1.00 94.50 99 SER A C 1
ATOM 798 O O . SER A 1 99 ? -3.659 9.745 8.371 1.00 94.50 99 SER A O 1
ATOM 800 N N . GLU A 1 100 ? -5.067 11.392 7.791 1.00 96.50 100 GLU A N 1
ATOM 801 C CA . GLU A 1 100 ? -5.853 11.362 9.029 1.00 96.50 100 GLU A CA 1
ATOM 802 C C . GLU A 1 100 ? -6.658 10.064 9.161 1.00 96.50 100 GLU A C 1
ATOM 804 O O . GLU A 1 100 ? -6.769 9.509 10.254 1.00 96.50 100 GLU A O 1
ATOM 809 N N . GLU A 1 101 ? -7.213 9.552 8.061 1.00 96.06 101 GLU A N 1
ATOM 810 C CA . GLU A 1 101 ? -7.904 8.259 8.041 1.00 96.06 101 GLU A CA 1
ATOM 811 C C . GLU A 1 101 ? -6.957 7.094 8.342 1.00 96.06 101 GLU A C 1
ATOM 813 O O . GLU A 1 101 ? -7.286 6.233 9.161 1.00 96.06 101 GLU A O 1
ATOM 818 N N . LEU A 1 102 ? -5.773 7.087 7.723 1.00 96.38 102 LEU A N 1
ATOM 819 C CA . LEU A 1 102 ? -4.743 6.090 7.996 1.00 96.38 102 LEU A CA 1
ATOM 820 C C . LEU A 1 102 ? -4.286 6.157 9.457 1.00 96.38 102 LEU A C 1
ATOM 822 O O . LEU A 1 102 ? -4.208 5.129 10.126 1.00 96.38 102 LEU A O 1
ATOM 826 N N . PHE A 1 103 ? -4.047 7.361 9.978 1.00 94.56 103 PHE A N 1
ATOM 827 C CA . PHE A 1 103 ? -3.659 7.557 11.372 1.00 94.56 103 PHE A CA 1
ATOM 828 C C . PHE A 1 103 ? -4.719 7.023 12.343 1.00 94.56 103 PHE A C 1
ATOM 830 O O . PHE A 1 103 ? -4.390 6.276 13.263 1.00 94.56 103 PHE A O 1
ATOM 837 N N . LYS A 1 104 ? -6.004 7.314 12.099 1.00 94.94 104 LYS A N 1
ATOM 838 C CA . LYS A 1 104 ? -7.112 6.760 12.894 1.00 94.94 104 LYS A CA 1
ATOM 839 C C . LYS A 1 104 ? -7.114 5.229 12.880 1.00 94.94 104 LYS A C 1
ATOM 841 O O . LYS A 1 104 ? -7.331 4.621 13.927 1.00 94.94 104 LYS A O 1
ATOM 846 N N . ALA A 1 105 ? -6.857 4.604 11.730 1.00 94.50 105 ALA A N 1
ATOM 847 C CA . ALA A 1 105 ? -6.773 3.148 11.628 1.00 94.50 105 ALA A CA 1
ATOM 848 C C . ALA A 1 105 ? -5.571 2.575 12.407 1.00 94.50 105 ALA A C 1
ATOM 850 O O . ALA A 1 105 ? -5.720 1.575 13.107 1.00 94.50 105 ALA A O 1
ATOM 851 N N . ILE A 1 106 ? -4.410 3.243 12.374 1.00 92.50 106 ILE A N 1
ATOM 852 C CA . ILE A 1 106 ? -3.229 2.873 13.177 1.00 92.50 106 ILE A CA 1
ATOM 853 C C . ILE A 1 106 ? -3.549 2.917 14.676 1.00 92.50 106 ILE A C 1
ATOM 855 O O . ILE A 1 106 ? -3.230 1.977 15.405 1.00 92.50 106 ILE A O 1
ATOM 859 N N . THR A 1 107 ? -4.220 3.975 15.142 1.00 90.62 107 THR A N 1
ATOM 860 C CA . THR A 1 107 ? -4.595 4.101 16.557 1.00 90.62 107 THR A CA 1
ATOM 861 C C . THR A 1 107 ? -5.572 3.008 16.992 1.00 90.62 107 THR A C 1
ATOM 863 O O . THR A 1 107 ? -5.416 2.449 18.076 1.00 90.62 107 THR A O 1
ATOM 866 N N . LYS A 1 108 ? -6.536 2.633 16.139 1.00 89.00 108 LYS A N 1
ATOM 867 C CA . LYS A 1 108 ? -7.468 1.524 16.412 1.00 89.00 108 LYS A CA 1
ATOM 868 C C . LYS A 1 108 ? -6.773 0.168 16.565 1.00 89.00 108 LYS A C 1
ATOM 870 O O . LYS A 1 108 ? -7.225 -0.642 17.366 1.00 89.00 108 LYS A O 1
ATOM 875 N N . MET A 1 109 ? -5.668 -0.074 15.855 1.00 85.31 109 MET A N 1
ATOM 876 C CA . MET A 1 109 ? -4.876 -1.306 16.004 1.00 85.31 109 MET A CA 1
ATOM 877 C C . MET A 1 109 ? -4.101 -1.396 17.333 1.00 85.31 109 MET A C 1
ATOM 879 O O . MET A 1 109 ? -3.420 -2.391 17.572 1.00 85.31 109 MET A O 1
ATOM 883 N N . GLY A 1 110 ? -4.179 -0.379 18.197 1.00 74.94 110 GLY A N 1
ATOM 884 C CA . GLY A 1 110 ? -3.405 -0.304 19.437 1.00 74.94 110 GLY A CA 1
ATOM 885 C C . GLY A 1 110 ? -2.062 0.409 19.279 1.00 74.94 110 GLY A C 1
ATOM 886 O O . GLY A 1 110 ? -1.246 0.377 20.198 1.00 74.94 110 GLY A O 1
ATOM 887 N N . GLY A 1 111 ? -1.826 1.076 18.143 1.00 62.09 111 GLY A N 1
ATOM 888 C CA . GLY A 1 111 ? -0.718 2.010 17.999 1.00 62.09 111 GLY A CA 1
ATOM 889 C C . GLY A 1 111 ? -0.990 3.262 18.826 1.00 62.09 111 GLY A C 1
ATOM 890 O O . GLY A 1 111 ? -1.656 4.186 18.358 1.00 62.09 111 GLY A O 1
ATOM 891 N N . THR A 1 112 ? -0.482 3.322 20.055 1.00 50.81 112 THR A N 1
ATOM 892 C CA . THR A 1 112 ? -0.326 4.606 20.737 1.00 50.81 112 THR A CA 1
ATOM 893 C C . THR A 1 112 ? 0.614 5.452 19.884 1.00 50.81 112 THR A C 1
ATOM 895 O O . THR A 1 112 ? 1.766 5.087 19.654 1.00 50.81 112 THR A O 1
ATOM 898 N N . ALA A 1 113 ? 0.116 6.577 19.361 1.00 53.41 113 ALA A N 1
ATOM 899 C CA . ALA A 1 113 ? 0.986 7.611 18.817 1.00 53.41 113 ALA A CA 1
ATOM 900 C C . ALA A 1 113 ? 2.048 7.895 19.881 1.00 53.41 113 ALA A C 1
ATOM 902 O O . ALA A 1 113 ? 1.680 8.151 21.026 1.00 53.41 113 ALA A O 1
ATOM 903 N N . GLY A 1 114 ? 3.327 7.733 19.537 1.00 50.62 114 GLY A N 1
ATOM 904 C CA . GLY A 1 114 ? 4.440 7.777 20.479 1.00 50.62 114 GLY A CA 1
ATOM 905 C C . GLY A 1 114 ? 4.448 9.056 21.311 1.00 50.62 114 GLY A C 1
ATOM 906 O O . GLY A 1 114 ? 5.063 10.047 20.940 1.00 50.62 114 GLY A O 1
ATOM 907 N N . ALA A 1 115 ? 3.784 8.999 22.459 1.00 45.88 115 ALA A N 1
ATOM 908 C CA . ALA A 1 115 ? 3.948 9.875 23.596 1.00 45.88 115 ALA A CA 1
ATOM 909 C C . ALA A 1 115 ? 4.666 9.057 24.675 1.00 45.88 115 ALA A C 1
ATOM 911 O O . ALA A 1 115 ? 4.085 8.663 25.679 1.00 45.88 115 ALA A O 1
ATOM 912 N N . SER A 1 116 ? 5.942 8.760 24.434 1.00 40.62 116 SER A N 1
ATOM 913 C CA . SER A 1 116 ? 6.899 8.531 25.514 1.00 40.62 116 SER A CA 1
ATOM 914 C C . SER A 1 116 ? 8.147 9.354 25.212 1.00 40.62 116 SER A C 1
ATOM 916 O O . SER A 1 116 ? 9.135 8.872 24.659 1.00 40.62 116 SER A O 1
ATOM 918 N N . VAL A 1 117 ? 8.068 10.639 25.557 1.00 47.03 117 VAL A N 1
ATOM 919 C CA . VAL A 1 117 ? 9.238 11.364 26.048 1.00 47.03 117 VAL A CA 1
ATOM 920 C C . VAL A 1 117 ? 9.672 10.620 27.304 1.00 47.03 117 VAL A C 1
ATOM 922 O O . VAL A 1 117 ? 9.019 10.740 28.334 1.00 47.03 117 VAL A O 1
ATOM 925 N N . ASN A 1 118 ? 10.739 9.835 27.207 1.00 36.84 118 ASN A N 1
ATOM 926 C CA . ASN A 1 118 ? 11.529 9.484 28.376 1.00 36.84 118 ASN A CA 1
ATOM 927 C C . ASN A 1 118 ? 12.836 10.259 28.253 1.00 36.84 118 ASN A C 1
ATOM 929 O O . ASN A 1 118 ? 13.753 9.874 27.531 1.00 36.84 118 ASN A O 1
ATOM 933 N N . SER A 1 119 ? 12.847 11.411 28.917 1.00 37.72 119 SER A N 1
ATOM 934 C CA . SER A 1 119 ? 14.052 12.103 29.346 1.00 37.72 119 SER A CA 1
ATOM 935 C C . SER A 1 119 ? 14.894 11.122 30.161 1.00 37.72 119 SER A C 1
ATOM 937 O O . SER A 1 119 ? 14.392 10.546 31.124 1.00 37.72 119 SER A O 1
ATOM 939 N N . TYR A 1 120 ? 16.145 10.908 29.766 1.00 36.00 120 TYR A N 1
ATOM 940 C CA . TYR A 1 120 ? 17.120 10.266 30.638 1.00 36.00 120 TYR A CA 1
ATOM 941 C C . TYR A 1 120 ? 17.658 11.343 31.592 1.00 36.00 120 TYR A C 1
ATOM 943 O O . TYR A 1 120 ? 18.366 12.248 31.146 1.00 36.00 120 TYR A O 1
ATOM 951 N N . GLU A 1 121 ? 17.247 11.276 32.861 1.00 31.61 121 GLU A N 1
ATOM 952 C CA . GLU A 1 121 ? 18.099 11.655 34.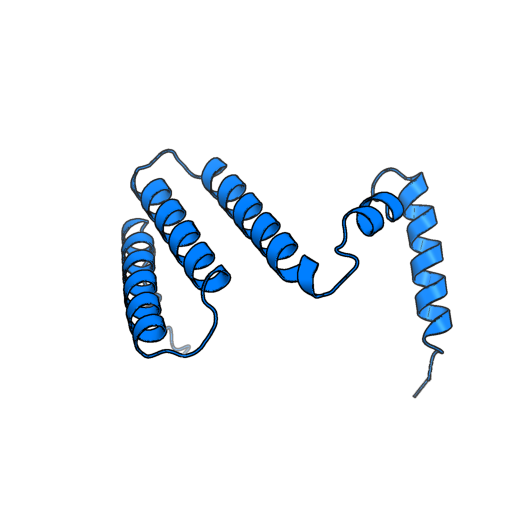001 1.00 31.61 121 GLU A CA 1
ATOM 953 C C . GLU A 1 121 ? 19.103 10.530 34.277 1.00 31.61 121 GLU A C 1
ATOM 955 O O . GLU A 1 121 ? 18.718 9.345 34.116 1.00 31.61 121 GLU A O 1
#

Radius of gyration: 21.65 Å; chains: 1; bounding box: 55×45×52 Å

Organism: Brassica carinata (NCBI:txid52824)